Protein AF-A0A6S7KI10-F1 (afdb_monomer_lite)

Secondary structure (DSSP, 8-state):
----SSS---B-HHHHHHHHHHHSSS-PPPHHHHHTTBTTHHHHHHHHHSTTGGGSSTTHHHHHHHHHHHHHHHHHHHHHHHHHHHHHHHHHHHHHHHHHHHHHHHHHHHHHHHHHHHHHHHHHHT-

Sequence (127 aa):
MRNYSVPLAIIDGDRLADLALVFELEERPQLEHFLTCVLNSEDVEKTIRTPGRRYLGPDGEIMAAIKIQSTWRRFCDRAAYLIHRQRQWAAGVIAISWIMNCKLSMVRKQLKHLRQTQAEKFKLRSR

pLDDT: mean 92.55, std 8.33, range [50.81, 98.56]

Foldseek 3Di:
DWFALQNDWAFQPVLVVVLCVVDVPDDDDDPVSRLVRTPPSVSRVVSVPDPLSNLRGPCSVVVVVCVVVVVVVVVVVVVVVVVVVVVVVVVVVVVVVVVVVVVVVVVVVVVVVVVVVVVVVVVVVVD

Organism: Paramuricea clavata (NCBI:txid317549)

Radius of gyration: 35.96 Å; chains: 1; bounding box: 65×33×105 Å

Structure (mmCIF, N/CA/C/O backbone):
data_AF-A0A6S7KI10-F1
#
_entry.id   AF-A0A6S7KI10-F1
#
loop_
_atom_site.group_PDB
_atom_site.id
_atom_site.type_symbol
_atom_site.label_atom_id
_atom_site.label_alt_id
_atom_site.label_comp_id
_atom_site.label_asym_id
_atom_site.label_entity_id
_atom_site.label_seq_id
_atom_site.pdbx_PDB_ins_code
_atom_site.Cartn_x
_atom_site.Cartn_y
_atom_site.Cartn_z
_atom_site.occupancy
_atom_site.B_iso_or_equiv
_atom_site.auth_seq_id
_atom_site.auth_comp_id
_atom_site.auth_asym_id
_atom_site.auth_atom_id
_atom_site.pdbx_PDB_model_num
ATOM 1 N N . MET A 1 1 ? 8.950 2.794 -34.337 1.00 50.81 1 MET A N 1
ATOM 2 C CA . MET A 1 1 ? 9.934 2.494 -33.271 1.00 50.81 1 MET A CA 1
ATOM 3 C C . MET A 1 1 ? 9.241 2.721 -31.936 1.00 50.81 1 MET A C 1
ATOM 5 O O . MET A 1 1 ? 8.654 3.781 -31.772 1.00 50.81 1 MET A O 1
ATOM 9 N N . ARG A 1 2 ? 9.189 1.732 -31.034 1.00 62.31 2 ARG A N 1
ATOM 10 C CA . ARG A 1 2 ? 8.629 1.944 -29.686 1.00 62.31 2 ARG A CA 1
ATOM 11 C C . ARG A 1 2 ? 9.658 2.729 -28.869 1.00 62.31 2 ARG A C 1
ATOM 13 O O . ARG A 1 2 ? 10.799 2.294 -28.774 1.00 62.31 2 ARG A O 1
ATOM 20 N N . ASN A 1 3 ? 9.266 3.874 -28.315 1.00 74.06 3 ASN A N 1
ATOM 21 C CA . ASN A 1 3 ? 10.128 4.655 -27.430 1.00 74.06 3 ASN A CA 1
ATOM 22 C C . ASN A 1 3 ? 10.146 3.968 -26.065 1.00 74.06 3 ASN A C 1
ATOM 24 O O . ASN A 1 3 ? 9.127 3.959 -25.387 1.00 74.06 3 ASN A O 1
ATOM 28 N N . TYR A 1 4 ? 11.260 3.345 -25.685 1.00 84.12 4 TYR A N 1
ATOM 29 C CA . TYR A 1 4 ? 11.438 2.738 -24.365 1.00 84.12 4 TYR A CA 1
AT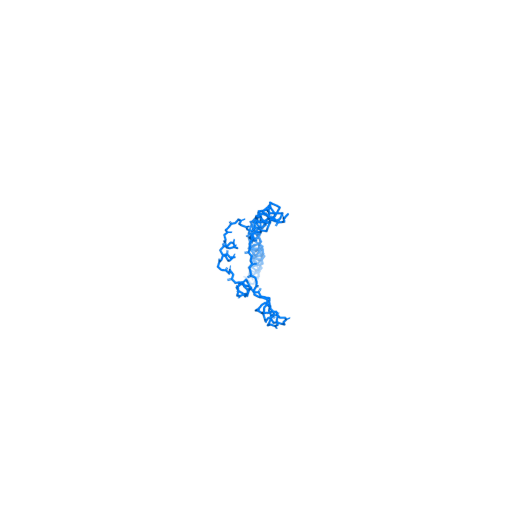OM 30 C C . TYR A 1 4 ? 11.954 3.773 -23.356 1.00 84.12 4 TYR A C 1
ATOM 32 O O . TYR A 1 4 ? 12.642 4.726 -23.720 1.00 84.12 4 TYR A O 1
ATOM 40 N N . SER A 1 5 ? 11.660 3.579 -22.065 1.00 85.75 5 SER A N 1
ATOM 41 C CA . SER A 1 5 ? 12.161 4.465 -20.998 1.00 85.75 5 SER A CA 1
ATOM 42 C C . SER A 1 5 ? 13.692 4.469 -20.899 1.00 85.75 5 SER A C 1
ATOM 44 O O . SER A 1 5 ? 14.296 5.503 -20.591 1.00 85.75 5 SER A O 1
ATOM 46 N N . VAL A 1 6 ? 14.311 3.321 -21.189 1.00 89.75 6 VAL A N 1
ATOM 47 C CA . VAL A 1 6 ? 15.758 3.166 -21.355 1.00 89.75 6 VAL A CA 1
ATOM 48 C C . VAL A 1 6 ? 16.050 3.129 -22.859 1.00 89.75 6 VAL A C 1
ATOM 50 O O . VAL A 1 6 ? 15.531 2.244 -23.537 1.00 89.75 6 VAL A O 1
ATOM 53 N N . PRO A 1 7 ? 16.823 4.089 -23.397 1.00 86.69 7 PRO A N 1
ATOM 54 C CA . PRO A 1 7 ? 17.021 4.221 -24.839 1.00 86.69 7 PRO A CA 1
ATOM 55 C C . PRO A 1 7 ? 17.973 3.164 -25.417 1.00 86.69 7 PRO A C 1
ATOM 57 O O . PRO A 1 7 ? 17.785 2.747 -26.556 1.00 86.69 7 PRO A O 1
ATOM 60 N N . LEU A 1 8 ? 18.972 2.727 -24.643 1.00 90.69 8 LEU A N 1
ATOM 61 C CA . LEU A 1 8 ? 19.927 1.692 -25.030 1.00 90.69 8 LEU A CA 1
ATOM 62 C C . LEU A 1 8 ? 20.417 0.942 -23.789 1.00 90.69 8 LEU A C 1
ATOM 64 O O . LEU A 1 8 ? 20.854 1.558 -22.818 1.00 90.69 8 LEU A O 1
ATOM 68 N N . ALA A 1 9 ? 20.376 -0.383 -23.853 1.00 93.38 9 ALA A N 1
ATOM 69 C CA . ALA A 1 9 ? 21.016 -1.273 -22.898 1.00 93.38 9 ALA A CA 1
ATOM 70 C C . ALA A 1 9 ? 21.750 -2.358 -23.685 1.00 93.38 9 ALA A C 1
ATOM 72 O O . ALA A 1 9 ? 21.170 -2.970 -24.582 1.00 93.38 9 ALA A O 1
ATOM 73 N N . ILE A 1 10 ? 23.022 -2.559 -23.368 1.00 95.75 10 ILE A N 1
ATOM 74 C CA . ILE A 1 10 ? 23.877 -3.567 -23.984 1.00 95.75 10 ILE A CA 1
ATOM 75 C C . ILE A 1 10 ? 24.000 -4.705 -22.980 1.00 95.75 10 ILE A C 1
ATOM 77 O O . ILE A 1 10 ? 24.509 -4.504 -21.879 1.00 95.75 10 ILE A O 1
ATOM 81 N N . ILE A 1 11 ? 23.486 -5.876 -23.342 1.00 96.25 11 ILE A N 1
ATOM 82 C CA . ILE A 1 11 ? 23.378 -7.023 -22.440 1.00 96.25 11 ILE A CA 1
ATOM 83 C C . ILE A 1 11 ? 24.521 -8.000 -22.702 1.00 96.25 11 ILE A C 1
ATOM 85 O O . ILE A 1 11 ? 24.772 -8.361 -23.851 1.00 96.25 11 ILE A O 1
ATOM 89 N N . ASP A 1 12 ? 25.175 -8.436 -21.630 1.00 96.56 12 ASP A N 1
ATOM 90 C CA . ASP A 1 12 ? 26.089 -9.573 -21.616 1.00 96.56 12 ASP A CA 1
ATOM 91 C C . ASP A 1 12 ? 25.265 -10.865 -21.484 1.00 96.56 12 ASP A C 1
ATOM 93 O O . ASP A 1 12 ? 24.673 -11.146 -20.437 1.00 96.56 12 ASP A O 1
ATOM 97 N N . GLY A 1 13 ? 25.156 -11.602 -22.591 1.00 94.50 13 GLY A N 1
ATOM 98 C CA . GLY A 1 13 ? 24.315 -12.794 -22.690 1.00 94.50 13 GLY A CA 1
ATOM 99 C C . GLY A 1 13 ? 24.822 -13.968 -21.857 1.00 94.50 13 GLY A C 1
ATOM 100 O O . GLY A 1 13 ? 24.001 -14.695 -21.300 1.00 94.50 13 GLY A O 1
ATOM 101 N N . ASP A 1 14 ? 26.141 -14.110 -21.720 1.00 94.88 14 ASP A N 1
ATOM 102 C CA . ASP A 1 14 ? 26.748 -15.206 -20.962 1.00 94.88 14 ASP A CA 1
ATOM 103 C C . ASP A 1 14 ? 26.484 -15.002 -19.467 1.00 94.88 14 ASP A C 1
ATOM 105 O O . ASP A 1 14 ? 25.945 -15.883 -18.798 1.00 94.88 14 ASP A O 1
ATOM 109 N N . ARG A 1 15 ? 26.709 -13.777 -18.966 1.00 93.56 15 ARG A N 1
ATOM 110 C CA . ARG A 1 15 ? 26.372 -13.426 -17.576 1.00 93.56 15 ARG A CA 1
ATOM 111 C C . ARG A 1 15 ? 24.886 -13.558 -17.280 1.00 93.56 15 ARG A C 1
ATOM 113 O O . ARG A 1 15 ? 24.522 -13.947 -16.175 1.00 93.56 15 ARG A O 1
ATOM 120 N N . LEU A 1 16 ? 24.024 -13.216 -18.238 1.00 93.44 16 LEU A N 1
ATOM 121 C CA . LEU A 1 16 ? 22.581 -13.357 -18.066 1.00 93.44 16 LEU A CA 1
ATOM 122 C C . LEU A 1 16 ? 22.160 -14.832 -17.990 1.00 93.44 16 LEU A C 1
ATOM 124 O O . LEU A 1 16 ? 21.271 -15.161 -17.205 1.00 93.44 16 LEU A O 1
ATOM 128 N N . ALA A 1 17 ? 22.786 -15.708 -18.780 1.00 92.62 17 ALA A N 1
ATOM 129 C CA . ALA A 1 17 ? 22.551 -17.147 -18.719 1.00 92.62 17 ALA A CA 1
ATOM 130 C C . ALA A 1 17 ? 23.016 -17.732 -17.376 1.00 92.62 17 ALA A C 1
ATOM 132 O O . ALA A 1 17 ? 22.253 -18.452 -16.733 1.00 92.62 17 ALA A O 1
ATOM 133 N N . ASP A 1 18 ? 24.204 -17.343 -16.906 1.00 91.44 18 ASP A N 1
ATOM 134 C CA . ASP A 1 18 ? 24.710 -17.725 -15.584 1.00 91.44 18 ASP A CA 1
ATOM 135 C C . ASP A 1 18 ? 23.776 -17.240 -14.466 1.00 91.44 18 ASP A C 1
ATOM 137 O O . ASP A 1 18 ? 23.432 -17.994 -13.554 1.00 91.44 18 ASP A O 1
ATOM 141 N N . LEU A 1 19 ? 23.299 -15.992 -14.558 1.00 90.44 19 LEU A N 1
ATOM 142 C CA . LEU A 1 19 ? 22.345 -15.426 -13.608 1.00 90.44 19 LEU A CA 1
ATOM 143 C C . LEU A 1 19 ? 21.025 -16.214 -13.597 1.00 90.44 19 LEU A C 1
ATOM 145 O O . LEU A 1 19 ? 20.468 -16.462 -12.531 1.00 90.44 19 LEU A O 1
ATOM 149 N N . ALA A 1 20 ? 20.522 -16.629 -14.761 1.00 89.81 20 ALA A N 1
ATOM 150 C CA . ALA A 1 20 ? 19.293 -17.413 -14.848 1.00 89.81 20 ALA A CA 1
ATOM 151 C C . ALA A 1 20 ? 19.419 -18.762 -14.120 1.00 89.81 20 ALA A C 1
ATOM 153 O O . ALA A 1 20 ? 18.516 -19.119 -13.367 1.00 89.81 20 ALA A O 1
ATOM 154 N N . LEU A 1 21 ? 20.555 -19.453 -14.267 1.00 88.62 21 LEU A N 1
ATOM 155 C CA . LEU A 1 21 ? 20.822 -20.722 -13.576 1.00 88.62 21 LEU A CA 1
ATOM 156 C C . LEU A 1 21 ? 20.854 -20.562 -12.049 1.00 88.62 21 LEU A C 1
ATOM 158 O O . LEU A 1 21 ? 20.379 -21.434 -11.326 1.00 88.62 21 LEU A O 1
ATOM 162 N N . VAL A 1 22 ? 21.388 -19.443 -11.551 1.00 85.75 22 VAL A N 1
ATOM 163 C CA . VAL A 1 22 ? 21.456 -19.153 -10.108 1.00 85.75 22 VAL A CA 1
ATOM 164 C C . VAL A 1 22 ? 20.070 -18.869 -9.519 1.00 85.75 22 VAL A C 1
ATOM 166 O O . VAL A 1 22 ? 19.764 -19.311 -8.415 1.00 85.75 22 VAL A O 1
ATOM 169 N N . PHE A 1 23 ? 19.218 -18.137 -10.242 1.00 83.88 23 PHE A N 1
ATOM 170 C CA . PHE A 1 23 ? 17.927 -17.663 -9.728 1.00 83.88 23 PHE A CA 1
ATOM 171 C C . PHE A 1 23 ? 16.717 -18.517 -10.149 1.00 83.88 23 PHE A C 1
ATOM 173 O O . PHE A 1 23 ? 15.589 -18.182 -9.789 1.00 83.88 23 PHE A O 1
ATOM 180 N N . GLU A 1 24 ? 16.914 -19.629 -10.864 1.00 71.38 24 GLU A N 1
ATOM 181 C CA . GLU A 1 24 ? 15.825 -20.524 -11.292 1.00 71.38 24 GLU A CA 1
ATOM 182 C C . GLU A 1 24 ? 15.072 -21.187 -10.120 1.00 71.38 24 GLU A C 1
ATOM 184 O O . GLU A 1 24 ? 13.889 -21.503 -10.263 1.00 71.38 24 GLU A O 1
ATOM 189 N N . LEU A 1 25 ? 15.718 -21.372 -8.958 1.00 67.31 25 LEU A N 1
ATOM 190 C CA . LEU A 1 25 ? 15.161 -22.140 -7.832 1.00 67.31 25 LEU A CA 1
ATOM 191 C C . LEU A 1 25 ? 15.053 -21.403 -6.485 1.00 67.31 25 LEU A C 1
ATOM 193 O O . LEU A 1 25 ? 14.263 -21.853 -5.655 1.00 67.31 25 LEU A O 1
ATOM 197 N N . GLU A 1 26 ? 15.778 -20.302 -6.235 1.00 63.56 26 GLU A N 1
ATOM 198 C CA . GLU A 1 26 ? 15.956 -19.828 -4.843 1.00 63.56 26 GLU A CA 1
ATOM 199 C C . GLU A 1 26 ? 15.502 -18.395 -4.515 1.00 63.56 26 GLU A C 1
ATOM 201 O O . GLU A 1 26 ? 15.173 -18.144 -3.358 1.00 63.56 26 GLU A O 1
ATOM 206 N N . GLU A 1 27 ? 15.351 -17.459 -5.461 1.00 75.50 27 GLU A N 1
ATOM 207 C CA . GLU A 1 27 ? 14.779 -16.141 -5.126 1.00 75.50 27 GLU A CA 1
ATOM 208 C C . GLU A 1 27 ? 14.399 -15.306 -6.354 1.00 75.50 27 GLU A C 1
ATOM 210 O O . GLU A 1 27 ? 14.860 -15.541 -7.467 1.00 75.50 27 GLU A O 1
ATOM 215 N N . ARG A 1 28 ? 13.577 -14.265 -6.156 1.00 85.56 28 ARG A N 1
ATOM 216 C CA . ARG A 1 28 ? 13.319 -13.275 -7.206 1.00 85.56 28 ARG A CA 1
ATOM 217 C C . ARG A 1 28 ? 14.529 -12.334 -7.328 1.00 85.56 28 ARG A C 1
ATOM 219 O O . ARG A 1 28 ? 14.790 -11.599 -6.375 1.00 85.56 28 ARG A O 1
ATOM 226 N N . PRO A 1 29 ? 15.196 -12.252 -8.494 1.00 88.06 29 PRO A N 1
ATOM 227 C CA . PRO A 1 29 ? 16.341 -11.366 -8.670 1.00 88.06 29 PRO A CA 1
ATOM 228 C C . PRO A 1 29 ? 15.947 -9.895 -8.484 1.00 88.06 29 PRO A C 1
ATOM 230 O O . PRO A 1 29 ? 14.906 -9.429 -8.966 1.00 88.06 29 PRO A O 1
ATOM 233 N N . GLN A 1 30 ? 16.799 -9.164 -7.764 1.00 90.50 30 GLN A N 1
ATOM 234 C CA . GLN A 1 30 ? 16.684 -7.712 -7.567 1.00 90.50 30 GLN A CA 1
ATOM 235 C C . GLN A 1 30 ? 17.330 -6.932 -8.725 1.00 90.50 30 GLN A C 1
ATOM 237 O O . GLN A 1 30 ? 18.031 -7.507 -9.556 1.00 90.50 30 GLN A O 1
ATOM 242 N N . LEU A 1 31 ? 17.100 -5.617 -8.787 1.00 89.94 31 LEU A N 1
ATOM 243 C CA . LEU A 1 31 ? 17.594 -4.761 -9.875 1.00 89.94 31 LEU A CA 1
ATOM 244 C C . LEU A 1 31 ? 19.121 -4.829 -10.013 1.00 89.94 31 LEU A C 1
ATOM 246 O O . LEU A 1 31 ? 19.642 -4.869 -11.123 1.00 89.94 31 LEU A O 1
ATOM 250 N N . GLU A 1 32 ? 19.817 -4.875 -8.885 1.00 92.25 32 GLU A N 1
ATOM 251 C CA . GLU A 1 32 ? 21.271 -4.909 -8.773 1.00 92.25 32 GLU A CA 1
ATOM 252 C C . GLU A 1 32 ? 21.851 -6.130 -9.494 1.00 92.25 32 GLU A C 1
ATOM 254 O O . GLU A 1 32 ? 22.844 -6.010 -10.206 1.00 92.25 32 GLU A O 1
ATOM 259 N N . HIS A 1 33 ? 21.178 -7.279 -9.395 1.00 92.25 33 HIS A N 1
ATOM 260 C CA . HIS A 1 33 ? 21.565 -8.516 -10.073 1.00 92.25 33 HIS A CA 1
ATOM 261 C C . HIS A 1 33 ? 21.445 -8.401 -11.593 1.00 92.25 33 HIS A C 1
ATOM 263 O O . HIS A 1 33 ? 22.287 -8.907 -12.319 1.00 92.25 33 HIS A O 1
ATOM 269 N N . PHE A 1 34 ? 20.425 -7.704 -12.095 1.00 92.31 34 PHE A N 1
ATOM 270 C CA . PH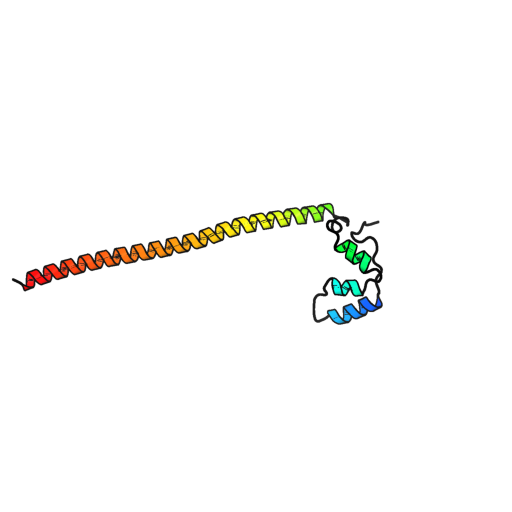E A 1 34 ? 20.293 -7.481 -13.533 1.00 92.31 34 PHE A CA 1
ATOM 271 C C . PHE A 1 34 ? 21.321 -6.481 -14.060 1.00 92.31 34 PHE A C 1
ATOM 273 O O . PHE A 1 34 ? 21.799 -6.641 -15.180 1.00 92.31 34 PHE A O 1
ATOM 280 N N . LEU A 1 35 ? 21.690 -5.469 -13.269 1.00 94.31 35 LEU A N 1
ATOM 281 C CA . LEU A 1 35 ? 22.678 -4.469 -13.677 1.00 94.31 35 LEU A CA 1
ATOM 282 C C . LEU A 1 35 ? 24.078 -5.068 -13.893 1.00 94.31 35 LEU A C 1
ATOM 284 O O . LEU A 1 35 ? 24.807 -4.555 -14.736 1.00 94.31 35 LEU A O 1
ATOM 288 N N . THR A 1 36 ? 24.448 -6.169 -13.225 1.00 93.75 36 THR A N 1
ATOM 289 C CA . THR A 1 36 ? 25.743 -6.849 -13.463 1.00 93.75 36 THR A CA 1
ATOM 290 C C . THR A 1 36 ? 25.854 -7.478 -14.857 1.00 93.75 36 THR A C 1
ATOM 292 O O . THR A 1 36 ? 26.964 -7.675 -15.363 1.00 93.75 36 THR A O 1
ATOM 295 N N . CYS A 1 37 ? 24.708 -7.764 -15.483 1.00 95.31 37 CYS A N 1
ATOM 296 C CA . CYS A 1 37 ? 24.593 -8.318 -16.831 1.00 95.31 37 CYS A CA 1
ATOM 297 C C . CYS A 1 37 ? 24.516 -7.227 -17.912 1.00 95.31 37 CYS A C 1
ATOM 299 O O . CYS A 1 37 ? 24.381 -7.540 -19.091 1.00 95.31 37 CYS A O 1
ATOM 301 N N . VAL A 1 38 ? 24.561 -5.943 -17.542 1.00 96.38 38 VAL A N 1
ATOM 302 C CA . VAL A 1 38 ? 24.505 -4.821 -18.486 1.00 96.38 38 VAL A CA 1
ATOM 303 C C . VAL A 1 38 ? 25.905 -4.237 -18.642 1.00 96.38 38 VAL A C 1
ATOM 305 O O . VAL A 1 38 ? 26.491 -3.757 -17.677 1.00 96.38 38 VAL A O 1
ATOM 308 N N . LEU A 1 39 ? 26.442 -4.232 -19.862 1.00 95.94 39 LEU A N 1
ATOM 309 C CA . LEU A 1 39 ? 27.778 -3.693 -20.137 1.00 95.94 39 LEU A CA 1
ATOM 310 C C . LEU A 1 39 ? 27.843 -2.174 -19.911 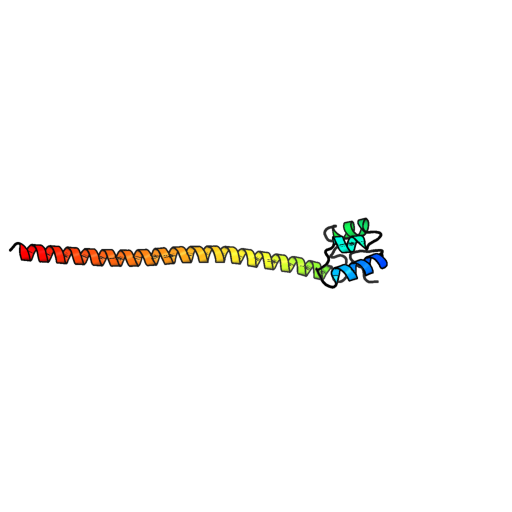1.00 95.94 39 LEU A C 1
ATOM 312 O O . LEU A 1 39 ? 28.831 -1.672 -19.389 1.00 95.94 39 LEU A O 1
ATOM 316 N N . ASN A 1 40 ? 26.778 -1.444 -20.256 1.00 95.75 40 ASN A N 1
ATOM 317 C CA . ASN A 1 40 ? 26.621 -0.011 -19.978 1.00 95.75 40 ASN A CA 1
ATOM 318 C C . ASN A 1 40 ? 25.753 0.243 -18.727 1.00 95.75 40 ASN A C 1
ATOM 320 O O . ASN A 1 40 ? 24.819 1.048 -18.750 1.00 95.75 40 ASN A O 1
ATOM 324 N N . SER A 1 41 ? 26.023 -0.490 -17.644 1.00 95.44 41 SER A N 1
ATOM 325 C CA . SER A 1 41 ? 25.207 -0.486 -16.422 1.00 95.44 41 SER A CA 1
ATOM 326 C C . SER A 1 41 ? 25.064 0.896 -15.784 1.00 95.44 41 SER A C 1
ATOM 328 O O . SER A 1 41 ? 23.952 1.251 -15.403 1.00 95.44 41 SER A O 1
ATOM 330 N N . GLU A 1 42 ? 26.128 1.702 -15.732 1.00 94.12 42 GLU A N 1
ATOM 331 C CA . GLU A 1 42 ? 26.097 3.051 -15.141 1.00 94.12 42 GLU A CA 1
ATOM 332 C C . GLU A 1 42 ? 25.068 3.969 -15.827 1.00 94.12 42 GLU A C 1
ATOM 334 O O . GLU A 1 42 ? 24.264 4.631 -15.163 1.00 94.12 42 GLU A O 1
ATOM 339 N N . ASP A 1 43 ? 25.032 3.970 -17.163 1.00 93.06 43 ASP A N 1
ATOM 340 C CA . ASP A 1 43 ? 24.095 4.784 -17.948 1.00 93.06 43 ASP A CA 1
ATOM 341 C C . ASP A 1 43 ? 22.646 4.316 -17.773 1.00 93.06 43 ASP A C 1
ATOM 343 O O . ASP A 1 43 ? 21.711 5.122 -17.639 1.00 93.06 43 ASP A O 1
ATOM 347 N N . VAL A 1 44 ? 22.447 2.996 -17.763 1.00 93.81 44 VAL A N 1
ATOM 348 C CA . VAL A 1 44 ? 21.131 2.378 -17.574 1.00 93.81 44 VAL A CA 1
ATOM 349 C C . VAL A 1 44 ? 20.619 2.640 -16.161 1.00 93.81 44 VAL A C 1
ATOM 351 O O . VAL A 1 44 ? 19.480 3.083 -15.994 1.00 93.81 44 VAL A O 1
ATOM 354 N N . GLU A 1 45 ? 21.457 2.453 -15.146 1.00 94.00 45 GLU A N 1
ATOM 355 C CA . GLU A 1 45 ? 21.118 2.704 -13.750 1.00 94.00 45 GLU A CA 1
ATOM 356 C C . GLU A 1 45 ? 20.768 4.176 -13.524 1.00 94.00 45 GLU A C 1
ATOM 358 O O . GLU A 1 45 ? 19.717 4.483 -12.950 1.00 94.00 45 GLU A O 1
ATOM 363 N N . LYS A 1 46 ? 21.581 5.101 -14.047 1.00 93.25 46 LYS A N 1
ATOM 364 C CA . LYS A 1 46 ? 21.297 6.540 -14.004 1.00 93.25 46 LYS A CA 1
ATOM 365 C C . LYS A 1 46 ? 19.940 6.857 -14.631 1.00 93.25 46 LYS A C 1
ATOM 367 O O . LYS A 1 46 ? 19.152 7.618 -14.064 1.00 93.25 46 LYS A O 1
ATOM 372 N N . THR A 1 47 ? 19.628 6.242 -15.771 1.00 91.38 47 THR A N 1
ATOM 373 C CA . THR A 1 47 ? 18.342 6.426 -16.457 1.00 91.38 47 THR A CA 1
ATOM 374 C C . THR A 1 47 ? 17.168 5.907 -15.624 1.00 91.38 47 THR A C 1
ATOM 376 O O . THR A 1 47 ? 16.152 6.594 -15.517 1.00 91.38 47 THR A O 1
ATOM 379 N N . ILE A 1 48 ? 17.301 4.731 -15.004 1.00 91.12 48 ILE A N 1
ATOM 380 C CA . ILE A 1 48 ? 16.262 4.116 -14.162 1.00 91.12 48 ILE A CA 1
ATOM 381 C C . ILE A 1 48 ? 16.027 4.928 -12.883 1.00 91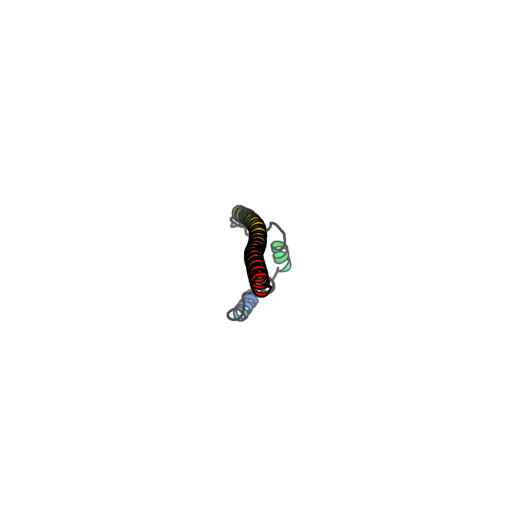.12 48 ILE A C 1
ATOM 383 O O . ILE A 1 48 ? 14.877 5.133 -12.485 1.00 91.12 48 ILE A O 1
ATOM 387 N N . ARG A 1 49 ? 17.100 5.405 -12.242 1.00 90.94 49 ARG A N 1
ATOM 388 C CA . ARG A 1 49 ? 17.028 6.184 -10.995 1.00 90.94 49 ARG A CA 1
ATOM 389 C C . ARG A 1 49 ? 16.521 7.607 -11.205 1.00 90.94 49 ARG A C 1
ATOM 391 O O . ARG A 1 49 ? 16.034 8.217 -10.254 1.00 90.94 49 ARG A O 1
ATOM 398 N N . THR A 1 50 ? 16.601 8.137 -12.424 1.00 92.00 50 THR A N 1
ATOM 399 C CA . THR A 1 50 ? 16.118 9.485 -12.727 1.00 92.00 50 THR A CA 1
ATOM 400 C C . THR A 1 50 ? 14.588 9.546 -12.591 1.00 92.00 50 THR A C 1
ATOM 402 O O . THR A 1 50 ? 13.867 8.839 -13.307 1.00 92.00 50 THR A O 1
ATOM 405 N N . PRO A 1 51 ? 14.051 10.411 -11.711 1.00 89.50 51 PRO A N 1
ATOM 406 C CA . PRO A 1 51 ? 12.611 10.568 -11.551 1.00 89.50 51 PRO A CA 1
ATOM 407 C C . PRO A 1 51 ? 11.922 10.922 -12.873 1.00 89.50 51 PRO A C 1
ATOM 409 O O . PRO A 1 51 ? 12.451 11.656 -13.701 1.00 89.50 51 PRO A O 1
ATOM 412 N N . GLY A 1 52 ? 10.724 10.383 -13.092 1.00 87.50 52 GLY A N 1
ATOM 413 C CA . GLY A 1 52 ? 9.931 10.660 -14.294 1.00 87.50 52 GLY A CA 1
ATOM 414 C C . GLY A 1 52 ? 10.330 9.861 -15.543 1.00 87.50 52 GLY A C 1
ATOM 415 O O . GLY A 1 52 ? 9.450 9.561 -16.346 1.00 87.50 52 GLY A O 1
ATOM 416 N N . ARG A 1 53 ? 11.589 9.405 -15.683 1.00 88.88 53 ARG A N 1
ATOM 417 C CA . ARG A 1 53 ? 12.045 8.628 -16.862 1.00 88.88 53 ARG A CA 1
ATOM 418 C C . ARG A 1 53 ? 11.229 7.362 -17.111 1.00 88.88 53 ARG A C 1
ATOM 420 O O . ARG A 1 53 ? 10.979 7.017 -18.264 1.00 88.88 53 ARG A O 1
ATOM 427 N N . ARG A 1 54 ? 10.751 6.704 -16.050 1.00 87.12 54 ARG A N 1
ATOM 428 C CA . ARG A 1 54 ? 9.909 5.496 -16.149 1.00 87.12 54 ARG A CA 1
ATOM 429 C C . ARG A 1 54 ? 8.583 5.703 -16.896 1.00 87.12 54 ARG A C 1
ATOM 431 O O . ARG A 1 54 ? 7.944 4.721 -17.246 1.00 87.12 54 ARG A O 1
ATOM 438 N N . TYR A 1 55 ? 8.158 6.952 -17.097 1.00 91.06 55 TYR A N 1
ATOM 439 C CA . TYR A 1 55 ? 6.932 7.310 -17.816 1.00 91.06 55 TYR A CA 1
ATOM 440 C C . TYR A 1 55 ? 7.212 7.866 -19.217 1.00 91.06 55 TYR A C 1
ATOM 442 O O . TYR A 1 55 ? 6.305 8.369 -19.856 1.00 91.06 55 TYR A O 1
ATOM 450 N N . LEU A 1 56 ? 8.453 7.801 -19.708 1.00 88.81 56 LEU A N 1
ATOM 451 C CA . LEU A 1 56 ? 8.780 8.172 -21.093 1.00 88.81 56 LEU A CA 1
ATOM 452 C C . LEU A 1 56 ? 8.704 6.981 -22.063 1.00 88.81 56 LEU A C 1
ATOM 454 O O . LEU A 1 56 ? 9.034 7.119 -23.237 1.00 88.81 56 LEU A O 1
ATOM 458 N N . GLY A 1 57 ? 8.328 5.804 -21.552 1.00 85.75 57 GLY A N 1
ATOM 459 C CA . GLY A 1 57 ? 8.112 4.599 -22.347 1.00 85.75 57 GLY A CA 1
ATOM 460 C C . GLY A 1 57 ? 6.741 4.586 -23.036 1.00 85.75 57 GLY A C 1
ATOM 461 O O . GLY A 1 57 ? 5.980 5.552 -22.920 1.00 85.75 57 GLY A O 1
ATOM 462 N N . PRO A 1 58 ? 6.375 3.477 -23.702 1.00 88.44 58 PRO A N 1
ATOM 463 C CA . PRO A 1 58 ? 5.037 3.311 -24.258 1.00 88.44 58 PRO A CA 1
ATOM 464 C C . PRO A 1 58 ? 3.995 3.389 -23.136 1.00 88.44 58 PRO A C 1
ATOM 466 O O . PRO A 1 58 ? 4.253 2.930 -22.022 1.00 88.44 58 PRO A O 1
ATOM 469 N N . ASP A 1 59 ? 2.845 4.002 -23.419 1.00 89.75 59 ASP A N 1
ATOM 470 C CA . ASP A 1 59 ? 1.760 4.230 -22.450 1.00 89.75 59 ASP A CA 1
ATOM 471 C C . ASP A 1 59 ? 2.185 5.007 -21.193 1.00 89.75 59 ASP A C 1
ATOM 473 O O . ASP A 1 59 ? 1.546 4.940 -20.142 1.00 89.75 59 ASP A O 1
ATOM 477 N N . GLY A 1 60 ? 3.269 5.777 -21.291 1.00 90.62 60 GLY A N 1
ATOM 478 C CA . GLY A 1 60 ? 3.855 6.517 -20.185 1.00 90.62 60 GLY A CA 1
ATOM 479 C C . GLY A 1 60 ? 2.882 7.445 -19.455 1.00 90.62 60 GLY A C 1
ATOM 480 O O . GLY A 1 60 ? 2.836 7.442 -18.223 1.00 90.62 60 GLY A O 1
ATOM 481 N N . GLU A 1 61 ? 2.047 8.170 -20.203 1.00 92.50 61 GLU A N 1
ATOM 482 C CA . GLU A 1 61 ? 0.990 9.029 -19.655 1.00 92.50 61 GLU A CA 1
ATOM 483 C C . GLU A 1 61 ? -0.047 8.229 -18.859 1.00 92.50 61 GLU A C 1
ATOM 485 O O . GLU A 1 61 ? -0.412 8.612 -17.745 1.00 92.50 61 GLU A O 1
ATOM 490 N N . ILE A 1 62 ? -0.469 7.076 -19.385 1.00 94.88 62 ILE A N 1
ATOM 491 C CA . ILE A 1 62 ? -1.416 6.173 -18.721 1.00 94.88 62 ILE A CA 1
ATOM 492 C C . ILE A 1 62 ? -0.789 5.631 -17.432 1.00 94.88 62 ILE A C 1
ATOM 494 O O . ILE A 1 62 ? -1.417 5.659 -16.374 1.00 94.88 62 ILE A O 1
ATOM 498 N N . MET A 1 63 ? 0.472 5.196 -17.481 1.00 93.69 63 MET A N 1
ATOM 499 C CA . MET A 1 63 ? 1.198 4.693 -16.311 1.00 93.69 63 MET A CA 1
ATOM 500 C C . MET A 1 63 ? 1.387 5.775 -15.240 1.00 93.69 63 MET A C 1
ATOM 502 O O . MET A 1 63 ? 1.237 5.497 -14.045 1.00 93.69 63 MET A O 1
ATOM 506 N N . ALA A 1 64 ? 1.668 7.015 -15.649 1.00 93.81 64 ALA A N 1
ATOM 507 C CA . ALA A 1 64 ? 1.748 8.157 -14.746 1.00 93.81 64 ALA A CA 1
ATOM 508 C C . ALA A 1 64 ? 0.387 8.442 -14.097 1.00 93.81 64 ALA A C 1
ATOM 510 O O . ALA A 1 64 ? 0.303 8.549 -12.869 1.00 93.81 64 ALA A O 1
ATOM 511 N N . ALA A 1 65 ? -0.688 8.479 -14.890 1.00 96.56 65 ALA A N 1
ATOM 512 C CA . ALA A 1 65 ? -2.047 8.674 -14.400 1.00 96.56 65 ALA A CA 1
ATOM 513 C C . ALA A 1 65 ? -2.447 7.580 -13.398 1.00 96.56 65 ALA A C 1
ATOM 515 O O . ALA A 1 65 ? -2.894 7.894 -12.293 1.00 96.56 65 ALA A O 1
ATOM 516 N N . ILE A 1 66 ? -2.205 6.304 -13.715 1.00 96.69 66 ILE A N 1
ATOM 517 C CA . ILE A 1 66 ? -2.456 5.175 -12.807 1.00 96.69 66 ILE A CA 1
ATOM 518 C C . ILE A 1 66 ? -1.674 5.351 -11.503 1.00 96.69 66 ILE A C 1
ATOM 520 O O . ILE A 1 66 ? -2.229 5.147 -10.417 1.00 96.69 66 ILE A O 1
ATOM 524 N N . LYS A 1 67 ? -0.397 5.749 -11.565 1.00 95.69 67 LYS A N 1
ATOM 525 C CA . LYS A 1 67 ? 0.411 5.942 -10.356 1.00 95.69 67 LYS A CA 1
ATOM 526 C C . LYS A 1 67 ? -0.123 7.075 -9.483 1.00 95.69 67 LYS A C 1
ATOM 528 O O . LYS A 1 67 ? -0.223 6.899 -8.266 1.00 95.69 67 LYS A O 1
ATOM 533 N N . ILE A 1 68 ? -0.474 8.211 -10.077 1.00 96.62 68 ILE A N 1
ATOM 534 C CA . ILE A 1 68 ? -1.045 9.354 -9.356 1.00 96.62 68 ILE A CA 1
ATOM 535 C C . ILE A 1 68 ? -2.367 8.941 -8.708 1.00 96.62 68 ILE A C 1
ATOM 537 O O . ILE A 1 68 ? -2.532 9.070 -7.495 1.00 96.62 68 ILE A O 1
ATOM 541 N N . GLN A 1 69 ? -3.275 8.355 -9.489 1.00 98.31 69 GLN A N 1
ATOM 542 C CA . GLN A 1 69 ? -4.594 7.950 -9.014 1.00 98.31 69 GLN A CA 1
ATOM 543 C C . GLN A 1 69 ? -4.519 6.888 -7.912 1.00 98.31 69 GLN A C 1
ATOM 545 O O . GLN A 1 69 ? -5.201 7.005 -6.899 1.00 98.31 69 GLN A O 1
ATOM 550 N N . SER A 1 70 ? -3.692 5.853 -8.072 1.00 98.12 70 SER A N 1
ATOM 551 C CA . SER A 1 70 ? -3.515 4.812 -7.048 1.00 98.12 70 SER A CA 1
ATOM 552 C C . SER A 1 70 ? -2.912 5.369 -5.758 1.00 98.12 70 SER A C 1
ATOM 554 O O . SER A 1 70 ? -3.344 5.001 -4.667 1.00 98.12 70 SER A O 1
ATOM 556 N N . THR A 1 71 ? -1.961 6.301 -5.867 1.00 97.94 71 THR A N 1
ATOM 557 C CA . THR A 1 71 ? -1.372 6.980 -4.705 1.00 97.94 71 THR A CA 1
ATOM 558 C C . THR A 1 71 ? -2.415 7.827 -3.979 1.00 97.94 71 THR A C 1
ATOM 560 O O . THR A 1 71 ? -2.491 7.771 -2.751 1.00 97.94 71 THR A O 1
ATOM 563 N N . TRP A 1 72 ? -3.257 8.548 -4.724 1.00 98.44 72 TRP A N 1
ATOM 564 C CA . TRP A 1 72 ? -4.351 9.335 -4.160 1.00 98.44 72 TRP A CA 1
ATOM 565 C C . TRP A 1 72 ? -5.397 8.462 -3.461 1.00 98.44 72 TRP A C 1
ATOM 567 O O . TRP A 1 72 ? -5.701 8.696 -2.294 1.00 98.44 72 TRP A O 1
ATOM 577 N N . ARG A 1 73 ? -5.878 7.396 -4.119 1.00 98.56 73 ARG A N 1
ATOM 578 C CA . ARG A 1 73 ? -6.818 6.434 -3.513 1.00 98.56 73 ARG A CA 1
ATOM 579 C C . ARG A 1 73 ? -6.257 5.864 -2.208 1.00 98.56 73 ARG A C 1
ATOM 581 O O . ARG A 1 73 ? -6.919 5.937 -1.178 1.00 98.56 73 ARG A O 1
ATOM 588 N N . ARG A 1 74 ? -4.987 5.432 -2.211 1.00 98.31 74 ARG A N 1
ATOM 589 C CA . ARG A 1 74 ? -4.305 4.941 -1.002 1.00 98.31 74 ARG A CA 1
ATOM 590 C C . ARG A 1 74 ? -4.268 5.987 0.111 1.00 98.31 74 ARG A C 1
ATOM 592 O O . ARG A 1 74 ? -4.433 5.639 1.278 1.00 98.31 74 ARG A O 1
ATOM 599 N N . PHE A 1 75 ? -3.991 7.247 -0.221 1.00 98.44 75 PHE A N 1
ATOM 600 C CA . PHE A 1 75 ? -3.976 8.333 0.757 1.00 98.44 75 PHE A CA 1
ATOM 601 C C . PHE A 1 75 ? -5.358 8.523 1.397 1.00 98.44 75 PHE A C 1
ATOM 603 O O . PHE A 1 75 ? -5.454 8.548 2.626 1.00 98.44 75 PHE A O 1
ATOM 610 N N . CYS A 1 76 ? -6.418 8.575 0.587 1.00 98.50 76 CYS A N 1
ATOM 611 C CA . CYS A 1 76 ? -7.795 8.686 1.068 1.00 98.50 76 CYS A CA 1
ATOM 612 C C . CYS A 1 76 ? -8.181 7.513 1.980 1.00 98.50 76 CYS A C 1
ATOM 614 O O . CYS A 1 76 ? -8.634 7.737 3.104 1.00 98.50 76 CYS A O 1
ATOM 616 N N . ASP A 1 77 ? -7.929 6.276 1.544 1.00 98.56 77 ASP A N 1
ATOM 617 C CA . ASP A 1 77 ? -8.234 5.071 2.324 1.00 98.56 77 ASP A CA 1
ATOM 618 C C . ASP A 1 77 ? -7.475 5.061 3.654 1.00 98.56 77 ASP A C 1
ATOM 620 O O . ASP A 1 77 ? -8.030 4.753 4.712 1.00 98.56 77 ASP A O 1
ATOM 624 N N . ARG A 1 78 ? -6.199 5.462 3.632 1.00 98.19 78 ARG A N 1
ATOM 625 C CA . ARG A 1 78 ? -5.369 5.557 4.836 1.00 98.19 78 ARG A CA 1
ATOM 626 C C . ARG A 1 78 ? -5.914 6.592 5.818 1.00 98.19 78 ARG A C 1
ATOM 628 O O . ARG A 1 78 ? -5.939 6.313 7.019 1.00 98.19 78 ARG A O 1
ATOM 635 N N . ALA A 1 79 ? -6.337 7.757 5.333 1.00 98.25 79 ALA A N 1
ATOM 636 C CA . ALA A 1 79 ? -6.928 8.803 6.162 1.00 98.25 79 ALA A CA 1
ATOM 637 C C . ALA A 1 79 ? -8.244 8.328 6.804 1.00 98.25 79 ALA A C 1
ATOM 639 O O . ALA A 1 79 ? -8.412 8.435 8.021 1.00 98.25 79 ALA A O 1
ATOM 640 N N . ALA A 1 80 ? -9.133 7.717 6.014 1.00 98.44 80 ALA A N 1
ATOM 641 C CA . ALA A 1 80 ? -10.387 7.150 6.505 1.00 98.44 80 ALA A CA 1
ATOM 642 C C . ALA A 1 80 ? -10.149 6.049 7.552 1.00 98.44 80 ALA A C 1
ATOM 644 O O . ALA A 1 80 ? -10.778 6.043 8.613 1.00 98.44 80 ALA A O 1
ATOM 645 N N . TYR A 1 81 ? -9.185 5.159 7.302 1.00 98.44 81 TYR A N 1
ATOM 646 C CA . TYR A 1 81 ? -8.814 4.094 8.230 1.00 98.44 81 TYR A CA 1
ATOM 647 C C . TYR A 1 81 ? -8.315 4.630 9.577 1.00 98.44 81 TYR A C 1
ATOM 649 O O . TYR A 1 81 ? -8.679 4.093 10.623 1.00 98.44 81 TYR A O 1
ATOM 657 N N . LEU A 1 82 ? -7.494 5.685 9.584 1.00 98.38 82 LEU A N 1
ATOM 658 C CA . LEU A 1 82 ? -6.997 6.282 10.828 1.00 98.38 82 LEU A CA 1
ATOM 659 C C . LEU A 1 82 ? -8.140 6.835 11.689 1.00 98.38 82 LEU A C 1
ATOM 661 O O . LEU A 1 82 ? -8.186 6.555 12.888 1.00 98.38 82 LEU A O 1
ATOM 665 N N . ILE A 1 83 ? -9.093 7.539 11.071 1.00 98.44 83 ILE A N 1
ATOM 666 C CA . ILE A 1 83 ? -10.291 8.050 11.752 1.00 98.44 83 ILE A CA 1
ATOM 667 C C . ILE A 1 83 ? -11.137 6.890 12.283 1.00 98.44 83 ILE A C 1
ATOM 669 O O . ILE A 1 83 ? -11.548 6.896 13.444 1.00 98.44 83 ILE A O 1
ATOM 673 N N . HIS A 1 84 ? -11.381 5.869 11.457 1.00 98.44 84 HIS A N 1
ATOM 674 C CA . HIS A 1 84 ? -12.121 4.680 11.872 1.00 98.44 84 HIS A CA 1
ATOM 675 C C . HIS A 1 84 ? -11.456 4.001 13.076 1.00 98.44 84 HIS A C 1
ATOM 677 O O . HIS A 1 84 ? -12.126 3.699 14.059 1.00 98.44 84 HIS A O 1
ATOM 683 N N . ARG A 1 85 ? -10.132 3.823 13.049 1.00 98.50 85 ARG A N 1
ATOM 684 C CA . ARG A 1 85 ? -9.374 3.208 14.144 1.00 98.50 85 ARG A CA 1
ATOM 685 C C . ARG A 1 85 ? -9.474 4.011 15.442 1.00 98.50 85 ARG A C 1
ATOM 687 O O . ARG A 1 85 ? -9.647 3.417 16.503 1.00 98.50 85 ARG A O 1
ATOM 694 N N . GLN A 1 86 ? -9.414 5.340 15.364 1.00 98.31 86 GLN A N 1
ATOM 695 C CA . GLN A 1 86 ? -9.618 6.208 16.525 1.00 98.31 86 GLN A CA 1
ATOM 696 C C . GLN A 1 86 ? -11.033 6.055 17.101 1.00 98.31 86 GLN A C 1
ATOM 698 O O . GLN A 1 86 ? -11.197 5.916 18.313 1.00 98.31 86 GLN A O 1
ATOM 703 N N . ARG A 1 87 ? -12.056 6.025 16.237 1.00 98.44 87 ARG A N 1
ATOM 704 C CA . ARG A 1 87 ? -13.458 5.835 16.645 1.00 98.44 87 ARG A CA 1
ATOM 705 C C . ARG A 1 87 ? -13.701 4.464 17.270 1.00 98.44 87 ARG A C 1
ATOM 707 O O . ARG A 1 87 ? -14.376 4.394 18.288 1.00 98.44 87 ARG A O 1
ATOM 714 N N . GLN A 1 88 ? -13.127 3.400 16.710 1.00 98.44 88 GLN A N 1
ATOM 715 C CA . GLN A 1 88 ? -13.202 2.046 17.270 1.00 98.44 88 GLN A CA 1
ATOM 716 C C . GLN A 1 88 ? -12.620 1.989 18.684 1.00 98.44 88 GLN A C 1
ATOM 718 O O . GLN A 1 88 ? -13.243 1.443 19.592 1.00 98.44 88 GLN A O 1
ATOM 723 N N . TRP A 1 89 ? -11.457 2.614 18.895 1.00 98.44 89 TRP A N 1
ATOM 724 C CA . TRP A 1 89 ? -10.863 2.700 20.226 1.00 98.44 89 TRP A CA 1
ATOM 725 C C . TRP A 1 89 ? -11.764 3.465 21.204 1.00 98.44 89 TRP A C 1
ATOM 727 O O . TRP A 1 89 ? -12.069 2.960 22.284 1.00 98.44 89 TRP A O 1
ATOM 737 N N . ALA A 1 90 ? -12.257 4.642 20.805 1.00 98.50 90 ALA A N 1
ATOM 738 C CA . ALA A 1 90 ? -13.149 5.446 21.638 1.00 98.50 90 ALA A CA 1
ATOM 739 C C . ALA A 1 90 ? -14.451 4.703 21.982 1.00 98.50 90 ALA A C 1
ATOM 741 O O . ALA A 1 90 ? -14.880 4.713 23.134 1.00 98.50 90 ALA A O 1
ATOM 742 N N . ALA A 1 91 ? -15.052 4.006 21.014 1.00 98.50 91 ALA A N 1
ATOM 743 C CA . ALA A 1 91 ? -16.242 3.190 21.229 1.00 98.50 91 ALA A CA 1
ATOM 744 C C . ALA A 1 91 ? -15.990 2.081 22.261 1.00 98.50 91 ALA A C 1
ATOM 746 O O . ALA A 1 91 ? -16.809 1.886 23.159 1.00 98.50 91 ALA A O 1
ATOM 747 N N . GLY A 1 92 ? -14.833 1.413 22.192 1.00 98.38 92 GLY A N 1
ATOM 748 C CA . GLY A 1 92 ? -14.420 0.430 23.195 1.00 98.38 92 GLY A CA 1
ATOM 749 C C . GLY A 1 92 ? -14.317 1.025 24.604 1.00 98.38 92 GLY A C 1
ATOM 750 O O . GLY A 1 92 ? -14.863 0.465 25.556 1.00 98.38 92 GLY A O 1
ATOM 751 N N . VAL A 1 93 ? -13.687 2.197 24.743 1.00 98.44 93 VAL A N 1
ATOM 752 C CA . VAL A 1 93 ? -13.561 2.906 26.032 1.00 98.44 93 VAL A CA 1
ATOM 753 C C . VAL A 1 93 ? -14.926 3.311 26.597 1.00 98.44 93 VAL A C 1
ATOM 755 O O . VAL A 1 93 ? -15.185 3.122 27.792 1.00 98.44 93 VAL A O 1
ATOM 758 N N . ILE A 1 94 ? -15.812 3.837 25.748 1.00 98.50 94 ILE A N 1
ATOM 759 C CA . ILE A 1 94 ? -17.173 4.230 26.134 1.00 98.50 94 ILE A CA 1
ATOM 760 C C . ILE A 1 94 ? -17.963 3.002 26.598 1.00 98.50 94 ILE A C 1
ATOM 762 O O . ILE A 1 94 ? -18.584 3.044 27.660 1.00 98.50 94 ILE A O 1
ATOM 766 N N . ALA A 1 95 ? -17.901 1.896 25.853 1.00 98.50 95 ALA A N 1
ATOM 767 C CA . ALA A 1 95 ? -18.619 0.670 26.187 1.00 98.50 95 ALA A CA 1
ATOM 768 C C . ALA A 1 95 ? -18.192 0.103 27.550 1.00 98.50 95 ALA A C 1
ATOM 770 O O . ALA A 1 95 ? -19.044 -0.198 28.388 1.00 98.50 95 ALA A O 1
ATOM 771 N N . ILE A 1 96 ? -16.883 0.011 27.813 1.00 98.12 96 ILE A N 1
ATOM 772 C CA . ILE A 1 96 ? -16.361 -0.484 29.097 1.00 98.12 96 ILE A CA 1
ATOM 773 C C . ILE A 1 96 ? -16.798 0.428 30.249 1.00 98.12 96 ILE A C 1
ATOM 775 O O . ILE A 1 96 ? -17.306 -0.055 31.265 1.00 98.12 96 ILE A O 1
ATOM 779 N N . SER A 1 97 ? -16.649 1.743 30.076 1.00 98.31 97 SER A N 1
ATOM 780 C CA . SER A 1 97 ? -17.067 2.737 31.072 1.00 98.31 97 SER A CA 1
ATOM 781 C C . SER A 1 97 ? -18.558 2.625 31.392 1.00 98.31 97 SER A C 1
ATOM 783 O O . SER A 1 97 ? -18.951 2.645 32.561 1.00 98.31 97 SER A O 1
ATOM 785 N N . TRP A 1 98 ? -19.391 2.445 30.365 1.00 98.50 98 TRP A N 1
ATOM 786 C CA . TRP A 1 98 ? -20.831 2.273 30.521 1.00 98.50 98 TRP A CA 1
ATOM 787 C C . TRP A 1 98 ? -21.177 1.004 31.302 1.00 98.50 98 TRP A C 1
ATOM 789 O O . TRP A 1 98 ? -21.907 1.071 32.293 1.00 98.50 98 TRP A O 1
ATOM 799 N N . ILE A 1 99 ? -20.597 -0.140 30.922 1.00 98.31 99 ILE A N 1
ATOM 800 C CA . ILE A 1 99 ? -20.806 -1.417 31.620 1.00 98.31 99 ILE A CA 1
ATOM 801 C C . ILE A 1 99 ? -20.424 -1.285 33.098 1.00 98.31 99 ILE A C 1
ATOM 803 O O . ILE A 1 99 ? -21.170 -1.731 33.975 1.00 98.31 99 ILE A O 1
ATOM 807 N N . MET A 1 100 ? -19.283 -0.659 33.390 1.00 98.25 100 MET A N 1
ATOM 808 C CA . MET A 1 100 ? -18.820 -0.463 34.761 1.00 98.25 100 MET A CA 1
ATOM 809 C C . MET A 1 100 ? -19.779 0.422 35.563 1.00 98.25 100 MET A C 1
ATOM 811 O O . MET A 1 100 ? -20.130 0.086 36.695 1.00 98.25 100 MET A O 1
ATOM 815 N N . ASN A 1 101 ? -20.263 1.514 34.967 1.00 98.06 101 ASN A N 1
ATOM 816 C CA . ASN A 1 101 ? -21.236 2.395 35.605 1.00 98.06 101 ASN A CA 1
ATOM 817 C C . ASN A 1 101 ? -22.555 1.666 35.916 1.00 98.06 101 ASN A C 1
ATOM 819 O O . ASN A 1 101 ? -23.085 1.779 37.025 1.00 98.06 101 ASN A O 1
ATOM 823 N N . CYS A 1 102 ? -23.058 0.852 34.982 1.00 98.12 102 CYS A N 1
ATOM 824 C CA . CYS A 1 102 ? -24.239 0.017 35.201 1.00 98.12 102 CYS A CA 1
ATOM 825 C C . CYS A 1 102 ? -24.034 -0.974 36.357 1.00 98.12 102 CYS A C 1
ATOM 827 O O . CYS A 1 102 ? -24.877 -1.048 37.257 1.00 98.12 102 CYS A O 1
ATOM 829 N N . LYS A 1 103 ? -22.901 -1.692 36.378 1.00 97.94 103 LYS A N 1
ATOM 830 C CA . LYS A 1 103 ? -22.555 -2.628 37.462 1.00 97.94 103 LYS A CA 1
ATOM 831 C C . LYS A 1 103 ? -22.480 -1.920 38.813 1.00 97.94 103 LYS A C 1
ATOM 833 O O . LYS A 1 103 ? -23.087 -2.372 39.782 1.00 97.94 103 LYS A O 1
ATOM 838 N N . LEU A 1 104 ? -21.800 -0.778 38.879 1.00 98.00 104 LEU A N 1
ATOM 839 C CA . LEU A 1 104 ? -21.661 -0.007 40.112 1.00 98.00 104 LEU A CA 1
ATOM 840 C C . LEU A 1 104 ? -23.013 0.518 40.616 1.00 98.00 104 LEU A C 1
ATOM 842 O O . LEU A 1 104 ? -23.288 0.470 41.815 1.00 98.00 104 LEU A O 1
ATOM 846 N N . SER A 1 105 ? -23.879 0.983 39.712 1.00 98.12 105 SER A N 1
ATOM 847 C CA . SER A 1 105 ? -25.246 1.403 40.039 1.00 98.12 105 SER A CA 1
ATOM 848 C C . SER A 1 105 ? -26.062 0.258 40.650 1.00 98.12 105 SER A C 1
ATOM 850 O O . SER A 1 105 ? -26.721 0.445 41.676 1.00 98.12 105 SER A O 1
ATOM 852 N N . MET A 1 106 ? -25.962 -0.949 40.085 1.00 97.88 106 MET A N 1
ATOM 853 C CA . MET A 1 106 ? -26.619 -2.1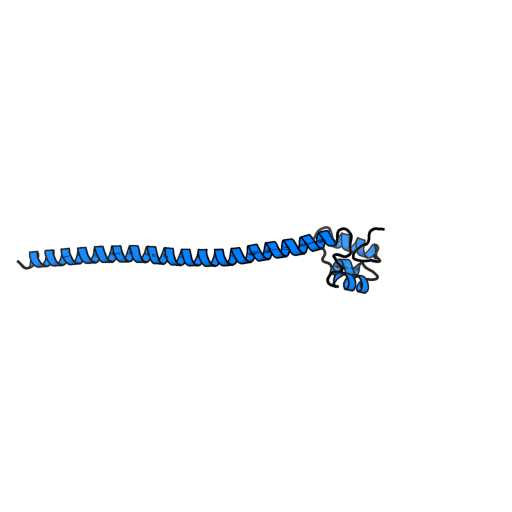43 40.621 1.00 97.88 106 MET A CA 1
ATOM 854 C C . MET A 1 106 ? -26.110 -2.495 42.026 1.00 97.88 106 MET A C 1
ATOM 856 O O . MET A 1 106 ? -26.917 -2.651 42.944 1.00 97.88 106 MET A O 1
ATOM 860 N N . VAL A 1 107 ? -24.789 -2.538 42.223 1.00 97.94 107 VAL A N 1
ATOM 861 C CA . VAL A 1 107 ? -24.175 -2.827 43.531 1.00 97.94 107 VAL A CA 1
ATOM 862 C C . VAL A 1 107 ? -24.595 -1.794 44.579 1.00 97.94 107 VAL A C 1
ATOM 864 O O . VAL A 1 107 ? -24.971 -2.154 45.693 1.00 97.94 107 VAL A O 1
ATOM 867 N N . ARG A 1 108 ? -24.616 -0.501 44.229 1.00 97.81 108 ARG A N 1
ATOM 868 C CA . ARG A 1 108 ? -25.083 0.566 45.132 1.00 97.81 108 ARG A CA 1
ATOM 869 C C . ARG A 1 108 ? -26.535 0.355 45.572 1.00 97.81 108 ARG A C 1
ATOM 871 O O . ARG A 1 108 ? -26.835 0.531 46.753 1.00 97.81 108 ARG A O 1
ATOM 878 N N . LYS A 1 109 ? -27.427 -0.044 44.657 1.00 97.62 109 LYS A N 1
ATOM 879 C CA . LYS A 1 109 ? -28.831 -0.359 44.984 1.00 97.62 109 LYS A CA 1
ATOM 880 C C . LYS A 1 109 ? -28.933 -1.553 45.938 1.00 97.62 109 LYS A C 1
ATOM 882 O O . LYS A 1 109 ? -29.635 -1.458 46.942 1.00 97.62 109 LYS A O 1
ATOM 887 N N . GLN A 1 110 ? -28.196 -2.631 45.669 1.00 97.31 110 GLN A N 1
ATOM 888 C CA . GLN A 1 110 ? -28.169 -3.821 46.527 1.00 97.31 110 GLN A CA 1
ATOM 889 C C . GLN A 1 110 ? -27.651 -3.500 47.934 1.00 97.31 110 GLN A C 1
ATOM 891 O O . GLN A 1 110 ? -28.285 -3.870 48.920 1.00 97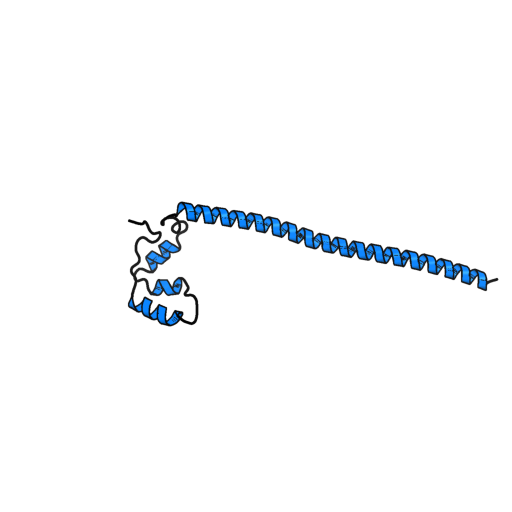.31 110 GLN A O 1
ATOM 896 N N . LEU A 1 111 ? -26.554 -2.744 48.047 1.00 97.81 111 LEU A N 1
ATOM 897 C CA . LEU A 1 111 ? -26.008 -2.316 49.339 1.00 97.81 111 LEU A CA 1
ATOM 898 C C . LEU A 1 111 ? -26.994 -1.449 50.126 1.00 97.81 111 LEU A C 1
ATOM 900 O O . LEU A 1 111 ? -27.117 -1.611 51.339 1.00 97.81 111 LEU A O 1
ATOM 904 N N . LYS A 1 112 ? -27.713 -0.541 49.453 1.00 97.69 112 LYS A N 1
ATOM 905 C CA . LYS A 1 112 ? -28.742 0.283 50.100 1.00 97.69 112 LYS A CA 1
ATOM 906 C C . LYS A 1 112 ? -29.864 -0.583 50.675 1.00 97.69 112 LYS A C 1
ATOM 908 O O . LYS A 1 112 ? -30.208 -0.405 51.841 1.00 97.69 112 LYS A O 1
ATOM 913 N N . HIS A 1 113 ? -30.377 -1.531 49.891 1.00 97.19 113 HIS A N 1
ATOM 914 C CA . HIS A 1 113 ? -31.413 -2.463 50.337 1.00 97.19 113 HIS A CA 1
ATOM 915 C C . HIS A 1 113 ? -30.935 -3.310 51.526 1.00 97.19 113 HIS A C 1
ATOM 917 O O . HIS A 1 113 ? -31.597 -3.363 52.557 1.00 97.19 113 HIS A O 1
ATOM 923 N N . LEU A 1 114 ? -29.740 -3.905 51.432 1.00 97.06 114 LEU A N 1
ATOM 924 C CA . LEU A 1 114 ? -29.156 -4.705 52.513 1.00 97.06 114 LEU A CA 1
ATOM 925 C C . LEU A 1 114 ? -29.030 -3.916 53.822 1.00 97.06 114 LEU A C 1
ATOM 927 O O . LEU A 1 114 ? -29.404 -4.429 54.875 1.00 97.06 114 LEU A O 1
ATOM 931 N N . ARG A 1 115 ? -28.557 -2.662 53.764 1.00 96.50 115 ARG A N 1
ATOM 932 C CA . ARG A 1 115 ? -28.459 -1.790 54.948 1.00 96.50 115 ARG A CA 1
ATOM 933 C C . ARG A 1 115 ? -29.824 -1.502 55.570 1.00 96.50 115 ARG A C 1
ATOM 935 O O . ARG A 1 115 ? -29.935 -1.518 56.792 1.00 96.50 115 ARG A O 1
ATOM 942 N N . GLN A 1 116 ? -30.852 -1.258 54.755 1.00 96.31 116 GLN A N 1
ATOM 943 C CA . GLN A 1 116 ? -32.220 -1.042 55.243 1.00 96.31 116 GLN A CA 1
ATOM 944 C C . GLN A 1 116 ? -32.744 -2.286 55.967 1.00 96.31 116 GLN A C 1
ATOM 946 O O . GLN A 1 116 ? -33.137 -2.194 57.127 1.00 96.31 116 GLN A O 1
ATOM 951 N N . THR A 1 117 ? -32.629 -3.460 55.343 1.00 95.88 117 THR A N 1
ATOM 952 C CA . THR A 1 117 ? -33.040 -4.731 55.952 1.00 95.88 117 THR A CA 1
ATOM 953 C C . THR A 1 117 ? -32.274 -5.027 57.246 1.00 95.88 117 THR A C 1
ATOM 955 O O . THR A 1 117 ? -32.849 -5.524 58.212 1.00 95.88 117 THR A O 1
ATOM 958 N N . GLN A 1 118 ? -30.969 -4.737 57.297 1.00 95.19 118 GLN A N 1
ATOM 959 C CA . GLN A 1 118 ? -30.168 -4.906 58.514 1.00 95.19 118 GLN A CA 1
ATOM 960 C C . GLN A 1 118 ? -30.632 -3.971 59.637 1.00 95.19 118 GLN A C 1
ATOM 962 O O . GLN A 1 118 ? -30.768 -4.420 60.774 1.00 95.19 118 GLN A O 1
ATOM 967 N N . ALA A 1 119 ? -30.920 -2.706 59.326 1.00 95.62 119 ALA A N 1
ATOM 968 C CA . ALA A 1 119 ? -31.431 -1.745 60.298 1.00 95.62 119 ALA A CA 1
ATOM 969 C C . ALA A 1 119 ? -32.815 -2.147 60.839 1.00 95.62 119 ALA A C 1
ATOM 971 O O . ALA A 1 119 ? -33.055 -2.056 62.041 1.00 95.62 119 ALA A O 1
ATOM 972 N N . GLU A 1 120 ? -33.713 -2.635 59.980 1.00 94.88 120 GLU A N 1
ATOM 973 C CA . GLU A 1 120 ? -35.023 -3.166 60.382 1.00 94.88 120 GLU A CA 1
ATOM 974 C C . GLU A 1 120 ? -34.883 -4.384 61.298 1.00 94.88 120 GLU A C 1
ATOM 976 O O . GLU A 1 120 ? -35.465 -4.418 62.383 1.00 94.88 120 GLU A O 1
ATOM 981 N N . LYS A 1 121 ? -34.046 -5.356 60.913 1.00 94.12 121 LYS A N 1
ATOM 982 C CA . LYS A 1 121 ? -33.752 -6.536 61.741 1.00 94.12 121 LYS A CA 1
ATOM 983 C C . LYS A 1 121 ? -33.142 -6.157 63.089 1.00 94.12 121 LYS A C 1
ATOM 985 O O . LYS A 1 121 ? -33.468 -6.784 64.091 1.00 94.12 121 LYS A O 1
ATOM 990 N N . PHE A 1 122 ? -32.274 -5.147 63.132 1.00 94.19 122 PHE A N 1
ATOM 991 C CA . PHE A 1 122 ? -31.700 -4.649 64.382 1.00 94.19 122 PHE A CA 1
ATOM 992 C C . PHE A 1 122 ? -32.773 -4.048 65.297 1.00 94.19 122 PHE A C 1
ATOM 994 O O . PHE A 1 122 ? -32.829 -4.413 66.469 1.00 94.19 122 PHE A O 1
ATOM 1001 N N . LYS A 1 123 ? -33.668 -3.206 64.760 1.00 93.19 123 LYS A N 1
ATOM 1002 C CA . LYS A 1 123 ? -34.800 -2.630 65.511 1.00 93.19 123 LYS A CA 1
ATOM 1003 C C . LYS A 1 123 ? -35.741 -3.699 66.069 1.00 93.19 123 LYS A C 1
ATOM 1005 O O . LYS A 1 123 ? -36.200 -3.568 67.195 1.00 93.19 123 LYS A O 1
ATOM 1010 N N . LEU A 1 124 ? -36.014 -4.754 65.300 1.00 91.81 124 LEU A N 1
ATOM 1011 C CA . LEU A 1 124 ? -36.843 -5.877 65.752 1.00 91.81 124 LEU A CA 1
ATOM 1012 C C . LEU A 1 124 ? -36.194 -6.669 66.894 1.00 91.81 124 LEU A C 1
ATOM 1014 O O . LEU A 1 124 ? -36.907 -7.158 67.755 1.00 91.81 124 LEU A O 1
ATOM 1018 N N . ARG A 1 125 ? -34.860 -6.796 66.903 1.00 88.19 125 ARG A N 1
ATOM 1019 C CA . ARG A 1 125 ? -34.106 -7.516 67.949 1.00 88.19 125 ARG A CA 1
ATOM 1020 C C . ARG A 1 125 ? -33.880 -6.715 69.233 1.00 88.19 125 ARG A C 1
ATOM 1022 O O . ARG A 1 125 ? -33.464 -7.295 70.224 1.00 88.19 125 ARG A O 1
ATOM 1029 N N . SER A 1 126 ? -34.046 -5.396 69.181 1.00 81.12 126 SER A N 1
ATOM 1030 C CA . SER A 1 126 ? -33.847 -4.484 70.319 1.00 81.12 126 SER A CA 1
ATOM 1031 C C . SER A 1 126 ? -35.160 -4.067 70.999 1.00 81.12 126 SER A C 1
ATOM 1033 O O . SER A 1 126 ? -35.140 -3.229 71.898 1.00 81.12 126 SER A O 1
ATOM 1035 N N . ARG A 1 127 ? -36.282 -4.663 70.579 1.00 58.56 127 ARG A N 1
ATOM 1036 C CA . ARG A 1 127 ? -37.543 -4.742 71.327 1.00 58.56 127 ARG A CA 1
ATOM 1037 C C . ARG A 1 127 ? -37.589 -6.056 72.090 1.00 58.56 127 ARG A C 1
ATOM 1039 O O . ARG A 1 127 ? -38.171 -6.037 73.191 1.00 58.56 127 ARG A O 1
#

InterPro domains:
  IPR038752 IQ domain-containing protein H [PTHR14465] (2-125)